Protein AF-A0A1S2VAX7-F1 (afdb_monomer_lite)

pLDDT: mean 70.61, std 15.0, range [35.22, 93.25]

Structure (mmCIF, N/CA/C/O backbone):
data_AF-A0A1S2VAX7-F1
#
_entry.id   AF-A0A1S2VAX7-F1
#
loop_
_atom_site.group_PDB
_atom_site.id
_atom_site.type_symbol
_atom_site.label_atom_id
_atom_site.label_alt_id
_atom_site.label_comp_id
_atom_site.label_asym_id
_atom_site.label_entity_id
_atom_site.label_seq_id
_atom_site.pdbx_PDB_ins_code
_atom_site.Cartn_x
_atom_site.Cartn_y
_atom_site.Cartn_z
_atom_site.occupancy
_atom_site.B_iso_or_equiv
_atom_site.auth_seq_id
_atom_site.auth_comp_id
_atom_site.auth_asym_id
_atom_site.auth_atom_id
_atom_site.pdbx_PDB_model_num
ATOM 1 N N . MET A 1 1 ? -2.684 -0.424 21.468 1.00 59.03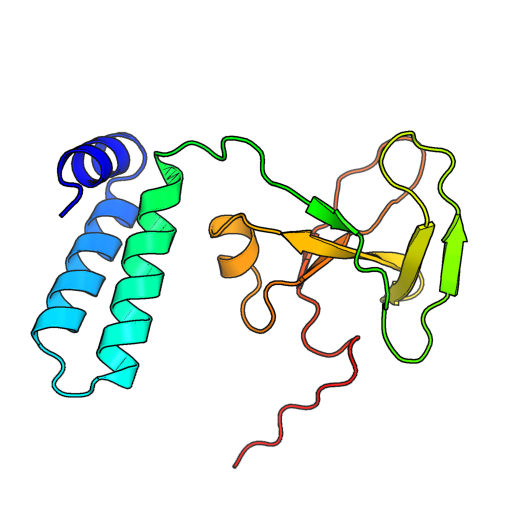 1 MET A N 1
ATOM 2 C CA . MET A 1 1 ? -3.067 0.751 20.662 1.00 59.03 1 MET A CA 1
ATOM 3 C C . MET A 1 1 ? -1.872 1.670 20.641 1.00 59.03 1 MET A C 1
ATOM 5 O O . MET A 1 1 ? -1.435 2.046 21.718 1.00 59.03 1 MET A O 1
ATOM 9 N N . ASP A 1 2 ? -1.339 1.982 19.463 1.00 75.88 2 ASP A N 1
ATOM 10 C CA . ASP A 1 2 ? -0.251 2.954 19.350 1.00 75.88 2 ASP A CA 1
ATOM 11 C C . ASP A 1 2 ? -0.850 4.369 19.374 1.00 75.88 2 ASP A C 1
ATOM 13 O O . ASP A 1 2 ? -1.191 4.962 18.350 1.00 75.88 2 ASP A O 1
ATOM 17 N N . GLN A 1 3 ? -1.198 4.803 20.587 1.00 78.69 3 GLN A N 1
ATOM 18 C CA . GLN A 1 3 ? -1.931 6.042 20.849 1.00 78.69 3 GLN A CA 1
ATOM 19 C C . GLN A 1 3 ? -1.106 7.264 20.433 1.00 78.69 3 GLN A C 1
ATOM 21 O O . GLN A 1 3 ? -1.666 8.232 19.920 1.00 78.69 3 GLN A O 1
ATOM 26 N N . ASP A 1 4 ? 0.213 7.155 20.569 1.00 84.81 4 ASP A N 1
ATOM 27 C CA . ASP A 1 4 ? 1.184 8.180 20.205 1.00 84.81 4 ASP A CA 1
ATOM 28 C C . ASP A 1 4 ? 1.196 8.398 18.687 1.00 84.81 4 ASP A C 1
ATOM 30 O O . ASP A 1 4 ? 1.035 9.530 18.228 1.00 84.81 4 ASP A O 1
ATOM 34 N N . LYS A 1 5 ? 1.202 7.314 17.897 1.00 86.12 5 LYS A N 1
ATOM 35 C CA . LYS A 1 5 ? 1.076 7.391 16.431 1.00 86.12 5 LYS A CA 1
ATOM 36 C C . LYS A 1 5 ? -0.223 8.032 15.961 1.00 86.12 5 LYS A C 1
ATOM 38 O O . LYS A 1 5 ? -0.241 8.761 14.978 1.00 86.12 5 LYS A O 1
ATOM 43 N N . LEU A 1 6 ? -1.340 7.783 16.643 1.00 87.25 6 LEU A N 1
ATOM 44 C CA . LEU A 1 6 ? -2.617 8.396 16.265 1.00 87.25 6 LEU A CA 1
ATOM 45 C C . LEU A 1 6 ? -2.648 9.904 16.562 1.00 87.25 6 LEU A C 1
ATOM 47 O O . LEU A 1 6 ? -3.290 10.656 15.826 1.00 87.25 6 LEU A O 1
ATOM 51 N N . ILE A 1 7 ? -1.982 10.342 17.634 1.00 87.69 7 ILE A N 1
ATOM 52 C CA . ILE A 1 7 ? -1.830 11.764 17.969 1.00 87.69 7 ILE A CA 1
ATOM 53 C C . ILE A 1 7 ? -0.967 12.448 16.911 1.00 87.69 7 ILE A C 1
ATOM 55 O O . ILE A 1 7 ? -1.376 13.472 16.369 1.00 87.69 7 ILE A O 1
ATOM 59 N N . GLU A 1 8 ? 0.174 11.853 16.571 1.00 88.00 8 GLU A N 1
ATOM 60 C CA . GLU A 1 8 ? 1.068 12.352 15.526 1.00 88.00 8 GLU A CA 1
ATOM 61 C C . GLU A 1 8 ? 0.370 12.419 14.161 1.00 88.00 8 GLU A C 1
ATOM 63 O O . GLU A 1 8 ? 0.428 13.441 13.477 1.00 88.00 8 GLU A O 1
ATOM 68 N N . LEU A 1 9 ? -0.411 11.392 13.812 1.00 85.00 9 LEU A N 1
ATOM 69 C CA . LEU A 1 9 ? -1.204 11.381 12.584 1.00 85.00 9 LEU A CA 1
ATOM 70 C C . LEU A 1 9 ? -2.238 12.502 12.591 1.00 85.00 9 LEU A C 1
ATOM 72 O O . LEU A 1 9 ? -2.471 13.119 11.562 1.00 85.00 9 LEU A O 1
ATOM 76 N N . GLY A 1 10 ? -2.834 12.792 13.749 1.00 84.88 10 GLY A N 1
ATOM 77 C CA . GLY A 1 10 ? -3.771 13.900 13.916 1.00 84.88 10 GLY A CA 1
ATOM 78 C C . GLY A 1 10 ? -3.131 15.278 13.744 1.00 84.88 10 GLY A C 1
ATOM 79 O O . GLY A 1 10 ? -3.828 16.204 13.339 1.00 84.88 10 GLY A O 1
ATOM 80 N N . LEU A 1 11 ? -1.830 15.417 14.016 1.00 87.19 11 LEU A N 1
ATOM 81 C CA . LEU A 1 11 ? -1.075 16.645 13.752 1.00 87.19 11 LEU A CA 1
ATOM 82 C C . LEU A 1 11 ? -0.709 16.788 12.265 1.00 87.19 11 LEU A C 1
ATOM 84 O O . LEU A 1 11 ? -0.655 17.910 11.768 1.00 87.19 11 LEU A O 1
ATOM 88 N N . LEU A 1 12 ? -0.484 15.672 11.560 1.00 83.06 12 LEU A N 1
ATOM 89 C CA . LEU A 1 12 ? -0.154 15.642 10.128 1.00 83.06 12 LEU A CA 1
ATOM 90 C C . LEU A 1 12 ? -1.393 15.762 9.224 1.00 83.06 12 LEU A C 1
ATOM 92 O O . LEU A 1 12 ? -1.410 16.563 8.293 1.00 83.06 12 LEU A O 1
ATOM 96 N N . SER A 1 13 ? -2.425 14.961 9.490 1.00 84.00 13 SER A N 1
ATOM 97 C CA . SER A 1 13 ? -3.718 14.970 8.799 1.00 84.00 13 SER A CA 1
ATOM 98 C C . SER A 1 13 ? -4.843 14.534 9.754 1.00 84.00 13 SER A C 1
ATOM 100 O O . SER A 1 13 ? -5.064 13.333 9.977 1.00 84.00 13 SER A O 1
ATOM 102 N N . PRO A 1 14 ? -5.608 15.497 10.299 1.00 86.12 14 PRO A N 1
ATOM 103 C CA . PRO A 1 14 ? -6.772 15.220 11.138 1.00 86.12 14 PRO A CA 1
ATOM 104 C C . PRO A 1 14 ? -7.811 14.311 10.467 1.00 86.12 14 PRO A C 1
ATOM 106 O O . PRO A 1 14 ? -8.461 13.507 11.137 1.00 86.12 14 PRO A O 1
ATOM 109 N N . GLU A 1 15 ? -7.969 14.414 9.147 1.00 83.06 15 GLU A N 1
ATOM 110 C CA . GLU A 1 15 ? -8.913 13.626 8.355 1.00 83.06 15 GLU A CA 1
ATOM 111 C C . GLU A 1 15 ? -8.546 12.141 8.374 1.00 83.06 15 GLU A C 1
ATOM 113 O O . GLU A 1 15 ? -9.396 11.297 8.674 1.00 83.06 15 GLU A O 1
ATOM 118 N N . ILE A 1 16 ? -7.272 11.817 8.125 1.00 84.12 16 ILE A N 1
ATOM 119 C CA . ILE A 1 16 ? -6.786 10.434 8.161 1.00 84.12 16 ILE A CA 1
ATOM 120 C C . ILE A 1 16 ? -6.864 9.887 9.590 1.00 84.12 16 ILE A C 1
ATOM 122 O O . ILE A 1 16 ? -7.320 8.761 9.795 1.00 84.12 16 ILE A O 1
ATOM 126 N N . ALA A 1 17 ? -6.505 10.682 10.599 1.00 87.38 17 ALA A N 1
ATOM 127 C CA . ALA A 1 17 ? -6.630 10.264 11.994 1.00 87.38 17 ALA A CA 1
ATOM 128 C C . ALA A 1 17 ? -8.088 9.948 12.387 1.00 87.38 17 ALA A C 1
ATOM 130 O O . ALA A 1 17 ? -8.345 8.978 13.104 1.00 87.38 17 ALA A O 1
ATOM 131 N N . ASN A 1 18 ? -9.058 10.727 11.899 1.00 85.50 18 ASN A N 1
ATOM 132 C CA . ASN A 1 18 ? -10.483 10.455 12.106 1.00 85.50 18 ASN A CA 1
ATOM 133 C C . ASN A 1 18 ? -10.944 9.188 11.374 1.00 85.50 18 ASN A C 1
ATOM 135 O O . ASN A 1 18 ? -11.682 8.393 11.953 1.00 85.50 18 ASN A O 1
ATOM 139 N N . MET A 1 19 ? -10.462 8.949 10.153 1.00 88.00 19 MET A N 1
ATOM 140 C CA . MET A 1 19 ? -10.713 7.698 9.436 1.00 88.00 19 MET A CA 1
ATOM 141 C C . MET A 1 19 ? -10.163 6.486 10.199 1.00 88.00 19 MET A C 1
ATOM 143 O O . MET A 1 19 ? -10.876 5.502 10.356 1.00 88.00 19 MET A O 1
ATOM 147 N N . VAL A 1 20 ? -8.940 6.552 10.738 1.00 90.38 20 VAL A N 1
ATOM 148 C CA . VAL A 1 20 ? -8.365 5.466 11.557 1.00 90.38 20 VAL A CA 1
ATOM 149 C C . VAL A 1 20 ? -9.217 5.181 12.791 1.00 90.38 20 VAL A C 1
ATOM 151 O O . VAL A 1 20 ? -9.457 4.018 13.121 1.00 90.38 20 VAL A O 1
ATOM 154 N N . LYS A 1 21 ? -9.699 6.227 13.474 1.00 90.94 21 LYS A N 1
ATOM 155 C CA . LYS A 1 21 ? -10.619 6.072 14.612 1.00 90.94 21 LYS A CA 1
ATOM 156 C C . LYS A 1 21 ? -11.911 5.377 14.192 1.00 90.94 21 LYS A C 1
ATOM 158 O O . LYS A 1 21 ? -12.368 4.481 14.895 1.00 90.94 21 LYS A O 1
ATOM 163 N N . GLU A 1 22 ? -12.466 5.755 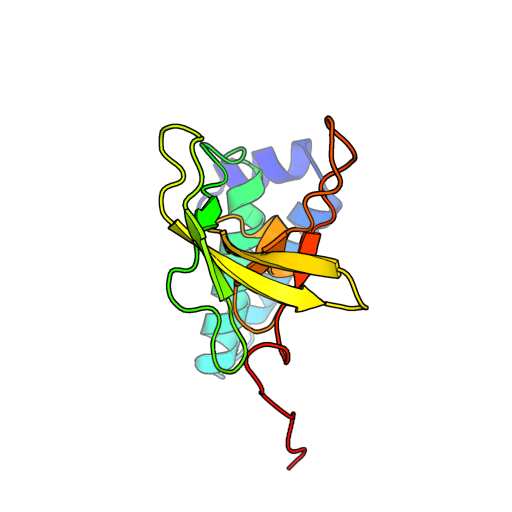13.046 1.00 91.44 22 GLU A N 1
ATOM 164 C CA . GLU A 1 22 ? -13.694 5.156 12.530 1.00 91.44 22 GLU A CA 1
ATOM 165 C C . GLU A 1 22 ? -13.497 3.695 12.105 1.00 91.44 22 GLU A C 1
ATOM 167 O O . GLU A 1 22 ? -14.309 2.846 12.461 1.00 91.44 22 GLU A O 1
ATOM 172 N N . LEU A 1 23 ? -12.389 3.360 11.436 1.00 90.69 23 LEU A N 1
ATOM 173 C CA . LEU A 1 23 ? -12.044 1.979 11.079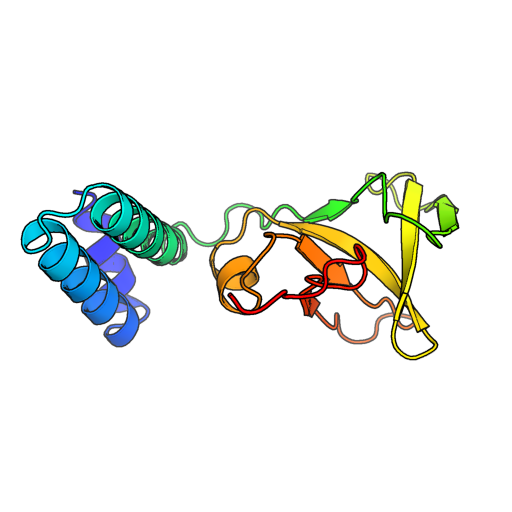 1.00 90.69 23 LEU A CA 1
ATOM 174 C C . LEU A 1 23 ? -11.962 1.077 12.317 1.00 90.69 23 LEU A C 1
ATOM 176 O O . LEU A 1 23 ? -12.506 -0.024 12.306 1.00 90.69 23 LEU A O 1
ATOM 180 N N . LYS A 1 24 ? -11.355 1.566 13.404 1.00 89.75 24 LYS A N 1
ATOM 181 C CA . LYS A 1 24 ? -11.280 0.845 14.686 1.00 89.75 24 LYS A CA 1
ATOM 182 C C . LYS A 1 24 ? -12.641 0.716 15.365 1.00 89.75 24 LYS A C 1
ATOM 184 O O . LYS A 1 24 ? -12.985 -0.351 15.861 1.00 89.75 24 LYS A O 1
ATOM 189 N N . ARG A 1 25 ? -13.462 1.769 15.335 1.00 92.50 25 ARG A N 1
ATOM 190 C CA . ARG A 1 25 ? -14.843 1.698 15.834 1.00 92.50 25 ARG A CA 1
ATOM 191 C C . ARG A 1 25 ? -15.641 0.628 15.080 1.00 92.50 25 ARG A C 1
ATOM 193 O O . ARG A 1 25 ? -16.377 -0.138 15.693 1.00 92.50 25 ARG A O 1
ATOM 200 N N . LEU A 1 26 ? -15.490 0.552 13.757 1.00 91.44 26 LEU A N 1
ATOM 201 C CA . LEU A 1 26 ? -16.128 -0.476 12.930 1.00 91.44 26 LEU A CA 1
ATOM 202 C C . LEU A 1 26 ? -15.560 -1.878 13.205 1.00 91.44 26 LEU A C 1
ATOM 204 O O . LEU A 1 26 ? -16.323 -2.843 13.207 1.00 91.44 26 LEU A O 1
ATOM 208 N N . GLU A 1 27 ? -14.255 -1.995 13.467 1.00 91.69 27 GLU A N 1
ATOM 209 C CA 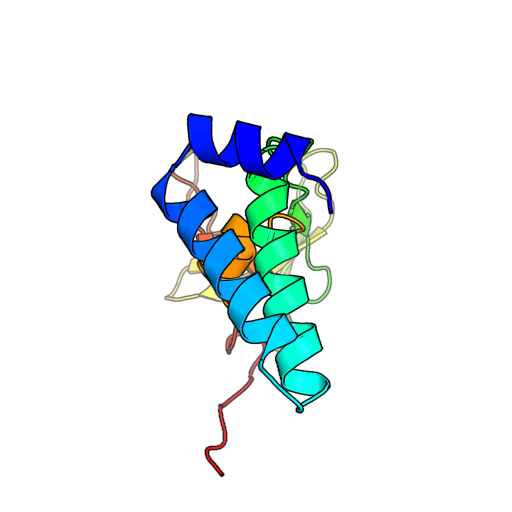. GLU A 1 27 ? -13.587 -3.241 13.868 1.00 91.69 27 GLU A CA 1
ATOM 210 C C . GLU A 1 27 ? -14.205 -3.815 15.154 1.00 91.69 27 GLU A C 1
ATOM 212 O O . GLU A 1 27 ? -14.481 -5.012 15.233 1.00 91.69 27 GLU A O 1
ATOM 217 N N . GLU A 1 28 ? -14.468 -2.963 16.146 1.00 93.25 28 GLU A N 1
ATOM 218 C CA . GLU A 1 28 ? -15.083 -3.355 17.420 1.00 93.25 28 GLU A CA 1
ATOM 219 C C . GLU A 1 28 ? -16.556 -3.758 17.271 1.00 93.25 28 GLU A C 1
ATOM 221 O O . GLU A 1 28 ? -17.030 -4.657 17.968 1.00 93.25 28 GLU A O 1
ATOM 226 N N . LEU A 1 29 ? -17.281 -3.111 16.354 1.00 93.19 29 LEU A N 1
ATOM 227 C CA . LEU A 1 29 ? -18.710 -3.347 16.135 1.00 93.19 29 LEU A CA 1
ATOM 228 C C . LEU A 1 29 ? -19.004 -4.546 15.233 1.00 93.19 29 LEU A C 1
ATOM 230 O O . LEU A 1 29 ? -20.095 -5.113 15.306 1.00 93.19 29 LEU A O 1
ATOM 234 N N . THR A 1 30 ? -18.070 -4.925 14.361 1.00 90.62 30 THR A N 1
ATOM 235 C CA . THR A 1 30 ? -18.275 -6.067 13.473 1.00 90.62 30 THR A CA 1
ATOM 236 C C . THR A 1 30 ? -18.071 -7.391 14.210 1.00 90.62 30 THR A C 1
ATOM 238 O O . THR A 1 30 ? -17.098 -7.608 14.937 1.00 90.62 30 THR A O 1
ATOM 241 N N . VAL A 1 31 ? -18.994 -8.322 13.974 1.00 93.25 31 VAL A N 1
ATOM 242 C CA . VAL A 1 31 ? -18.911 -9.711 14.456 1.00 93.25 31 VAL A CA 1
ATOM 243 C C . VAL A 1 31 ? -18.253 -10.644 13.437 1.00 93.25 31 VAL A C 1
ATOM 245 O O . VAL A 1 31 ? -18.057 -11.820 13.720 1.00 93.25 31 VAL A O 1
ATOM 248 N N . ASN A 1 32 ? -17.934 -10.144 12.239 1.00 92.62 32 ASN A N 1
ATOM 249 C CA . ASN A 1 32 ? -17.288 -10.925 11.189 1.00 92.62 32 ASN A CA 1
ATOM 250 C C . ASN A 1 32 ? -15.762 -10.791 11.294 1.00 92.62 32 ASN A C 1
ATOM 252 O O . ASN A 1 32 ? -15.218 -9.709 11.066 1.00 92.62 32 ASN A O 1
ATOM 256 N N . ASP A 1 33 ? -15.074 -11.896 11.581 1.00 85.19 33 ASP A N 1
ATOM 257 C CA . ASP A 1 33 ? -13.621 -11.922 11.800 1.00 85.19 33 ASP A CA 1
ATOM 258 C C . ASP A 1 33 ? -12.793 -11.548 10.560 1.00 85.19 33 ASP A C 1
ATOM 260 O O . ASP A 1 33 ? -11.735 -10.923 10.685 1.00 85.19 33 ASP A O 1
ATOM 264 N N . ASN A 1 34 ? -13.282 -11.854 9.353 1.00 71.94 34 ASN A N 1
ATOM 265 C CA . ASN A 1 34 ? -12.619 -11.433 8.117 1.00 71.94 34 ASN A CA 1
ATOM 266 C C . ASN A 1 34 ? -12.700 -9.912 7.971 1.00 71.94 34 ASN A C 1
ATOM 268 O O . ASN A 1 34 ? -11.692 -9.257 7.722 1.00 71.94 34 ASN A O 1
ATOM 272 N N . VAL A 1 35 ? -13.889 -9.339 8.176 1.00 75.19 35 VAL A N 1
ATOM 273 C CA . VAL A 1 35 ? -14.093 -7.882 8.124 1.00 75.19 35 VAL A CA 1
ATOM 274 C C . VAL A 1 35 ? -13.269 -7.190 9.210 1.00 75.19 35 VAL A C 1
ATOM 276 O O . VAL A 1 35 ? -12.617 -6.190 8.929 1.00 75.19 35 VAL A O 1
ATOM 279 N N . LYS A 1 36 ? -13.228 -7.755 10.422 1.00 84.19 36 LYS A N 1
ATOM 280 C CA . LYS A 1 36 ? -12.391 -7.278 11.529 1.00 84.19 36 LYS A CA 1
ATOM 281 C C . LYS A 1 36 ? -10.913 -7.219 11.135 1.00 84.19 36 LYS A C 1
ATOM 283 O O . LYS A 1 36 ? -10.270 -6.188 11.302 1.00 84.19 36 LYS A O 1
ATOM 288 N N . SER A 1 37 ? -10.400 -8.292 10.532 1.00 77.94 37 SER A N 1
ATOM 289 C CA . SER A 1 37 ? -9.010 -8.358 10.066 1.00 77.94 37 SER A CA 1
ATOM 290 C C . SER A 1 37 ? -8.706 -7.308 8.994 1.00 77.94 37 SER A C 1
ATOM 292 O O . SER A 1 37 ? -7.666 -6.657 9.057 1.00 77.94 37 SER A O 1
ATOM 294 N N . TRP A 1 38 ? -9.622 -7.091 8.045 1.00 77.56 38 TRP A N 1
ATOM 295 C CA . TRP A 1 38 ? -9.473 -6.055 7.018 1.00 77.56 38 TRP A CA 1
ATOM 296 C C . TRP A 1 38 ? -9.474 -4.642 7.599 1.00 77.56 38 TRP A C 1
ATOM 298 O O . TRP A 1 38 ? -8.595 -3.849 7.276 1.00 77.56 38 TRP A O 1
ATOM 308 N N . LEU A 1 39 ? -10.429 -4.329 8.475 1.00 82.12 39 LEU A N 1
ATOM 309 C CA . LEU A 1 39 ? -10.526 -3.015 9.115 1.00 82.12 39 LEU A CA 1
ATOM 310 C C . LEU A 1 39 ? -9.278 -2.704 9.941 1.00 82.12 39 LEU A C 1
ATOM 312 O O . LEU A 1 39 ? -8.739 -1.601 9.840 1.00 82.12 39 LEU A O 1
ATOM 316 N N . LYS A 1 40 ? -8.772 -3.700 10.675 1.00 84.06 40 LYS A N 1
ATOM 317 C CA . LYS A 1 40 ? -7.518 -3.596 11.416 1.00 84.06 40 LYS A CA 1
ATOM 318 C C . LYS A 1 40 ? -6.324 -3.340 10.499 1.00 84.06 40 LYS A C 1
ATOM 320 O O . LYS A 1 40 ? -5.581 -2.396 10.735 1.00 84.06 40 LYS A O 1
ATOM 325 N N . LEU A 1 41 ? -6.156 -4.131 9.434 1.00 81.31 41 LEU A N 1
ATOM 326 C CA . LEU A 1 41 ? -5.063 -3.953 8.467 1.00 81.31 41 LEU A CA 1
ATOM 327 C C . LEU A 1 41 ? -5.078 -2.560 7.833 1.00 81.31 41 LEU A C 1
ATOM 329 O O . LEU A 1 41 ? -4.028 -1.946 7.667 1.00 81.31 41 LEU A O 1
ATOM 333 N N . MET A 1 42 ? -6.267 -2.051 7.510 1.00 82.75 42 MET A N 1
ATOM 334 C CA . MET A 1 42 ? -6.433 -0.704 6.973 1.00 82.75 42 MET A CA 1
ATOM 335 C C . MET A 1 42 ? -6.057 0.354 8.013 1.00 82.75 42 MET A C 1
ATOM 337 O O . MET A 1 42 ? -5.298 1.267 7.704 1.00 82.75 42 MET A O 1
ATOM 341 N N . ALA A 1 43 ? -6.552 0.232 9.247 1.00 86.56 43 ALA A N 1
ATOM 342 C CA . ALA A 1 43 ? -6.250 1.169 10.326 1.00 86.56 43 ALA A CA 1
ATOM 343 C C . ALA A 1 43 ? -4.750 1.199 10.664 1.00 86.56 43 ALA A C 1
ATOM 345 O O . ALA A 1 43 ? -4.175 2.278 10.799 1.00 86.56 43 ALA A O 1
ATOM 346 N N . ASP A 1 44 ? -4.122 0.027 10.765 1.00 85.56 44 ASP A N 1
ATOM 347 C CA . ASP A 1 44 ? -2.689 -0.119 11.020 1.00 85.56 44 ASP A CA 1
ATOM 348 C C . ASP A 1 44 ? -1.863 0.424 9.844 1.00 85.56 44 ASP A C 1
ATOM 350 O O . ASP A 1 44 ? -0.869 1.110 10.062 1.00 85.56 44 ASP A O 1
ATOM 354 N N . GLY A 1 45 ? -2.308 0.204 8.604 1.00 79.44 45 GLY A N 1
ATOM 355 C CA . GLY A 1 45 ? -1.677 0.754 7.407 1.00 79.44 45 GLY A CA 1
ATOM 356 C C . GLY A 1 45 ? -1.678 2.284 7.363 1.00 79.44 45 GLY A C 1
ATOM 357 O O . GLY A 1 45 ? -0.650 2.897 7.097 1.00 79.44 45 GLY A O 1
ATOM 358 N N . TRP A 1 46 ? -2.796 2.935 7.689 1.00 84.44 46 TRP A N 1
ATOM 359 C CA . TRP A 1 46 ? -2.845 4.402 7.772 1.00 84.44 46 TRP A CA 1
ATOM 360 C C . TRP A 1 46 ? -1.948 4.953 8.887 1.00 84.44 46 TRP A C 1
ATOM 362 O O . TRP A 1 46 ? -1.391 6.042 8.750 1.00 84.44 46 TRP A O 1
ATOM 372 N N . LEU A 1 47 ? -1.764 4.200 9.976 1.00 86.06 47 LEU A N 1
ATOM 373 C CA . LEU A 1 47 ? -0.842 4.579 11.045 1.00 86.06 47 LEU A CA 1
ATOM 374 C C . LEU A 1 47 ? 0.625 4.521 10.608 1.00 86.06 47 LEU A C 1
ATOM 376 O O . LEU A 1 47 ? 1.420 5.250 11.182 1.00 86.06 47 LEU A O 1
ATOM 380 N N . THR A 1 48 ? 1.001 3.762 9.572 1.00 80.06 48 THR A N 1
ATOM 381 C CA . THR A 1 48 ? 2.399 3.749 9.096 1.00 80.06 48 THR A CA 1
ATOM 382 C C . THR A 1 48 ? 2.818 5.044 8.396 1.00 80.06 48 THR A C 1
ATOM 384 O O . THR A 1 48 ? 3.982 5.197 8.046 1.00 80.06 48 THR A O 1
ATOM 387 N N . ILE A 1 49 ? 1.895 5.982 8.157 1.00 76.56 49 ILE A N 1
ATOM 388 C CA . ILE A 1 49 ? 2.216 7.297 7.578 1.00 76.56 49 ILE A CA 1
ATOM 389 C C . ILE A 1 49 ? 3.072 8.122 8.537 1.00 76.56 49 ILE A C 1
ATOM 391 O O . ILE A 1 49 ? 3.979 8.820 8.093 1.00 76.56 49 ILE A O 1
ATOM 395 N N . VAL A 1 50 ? 2.812 8.026 9.844 1.00 77.12 50 VAL A N 1
ATOM 396 C CA . VAL A 1 50 ? 3.584 8.771 10.856 1.00 77.12 50 VAL A CA 1
ATOM 397 C C . VAL A 1 50 ? 4.967 8.183 11.067 1.00 77.12 50 VAL A C 1
ATOM 399 O O . VAL A 1 50 ? 5.901 8.906 11.382 1.00 77.12 50 VAL A O 1
ATOM 402 N N . ASP A 1 51 ? 5.118 6.888 10.779 1.00 73.12 51 ASP A N 1
ATOM 403 C CA . ASP A 1 51 ? 6.424 6.235 10.715 1.00 73.12 51 ASP A CA 1
ATOM 404 C C . ASP A 1 51 ? 7.268 6.742 9.536 1.00 73.12 51 ASP A C 1
ATOM 406 O O . ASP A 1 51 ? 8.405 6.303 9.381 1.00 73.12 51 ASP A O 1
ATOM 410 N N . ASN A 1 52 ? 6.719 7.665 8.732 1.00 59.16 52 ASN A N 1
ATOM 411 C CA . ASN A 1 52 ? 7.415 8.475 7.749 1.00 59.16 52 ASN A CA 1
ATOM 412 C C . ASN A 1 52 ? 8.289 7.599 6.849 1.00 59.16 52 ASN A C 1
ATOM 414 O O . ASN A 1 52 ? 9.505 7.666 6.966 1.00 59.16 52 ASN A O 1
ATOM 418 N N . GLU A 1 53 ? 7.657 6.719 6.049 1.00 56.09 53 GLU A N 1
ATOM 419 C CA . GLU A 1 53 ? 8.291 5.845 5.041 1.00 56.09 53 GLU A CA 1
ATOM 420 C C . GLU A 1 53 ? 9.807 5.659 5.263 1.00 56.09 53 GLU A C 1
ATOM 422 O O . GLU A 1 53 ? 10.604 6.234 4.528 1.00 56.09 53 GLU A O 1
ATOM 427 N N . VAL A 1 54 ? 10.229 4.914 6.299 1.00 47.56 54 VAL A N 1
ATOM 428 C CA . VAL A 1 54 ? 11.665 4.846 6.674 1.00 47.56 54 VAL A CA 1
ATOM 429 C C . VAL A 1 54 ? 12.567 4.459 5.492 1.00 47.56 54 VAL A C 1
ATOM 431 O O . VAL A 1 54 ? 13.741 4.811 5.472 1.00 47.56 54 VAL A O 1
ATOM 434 N N . ASP A 1 55 ? 12.009 3.773 4.498 1.00 54.00 55 ASP A N 1
ATOM 435 C CA . ASP A 1 55 ? 12.528 3.666 3.138 1.00 54.00 55 ASP A CA 1
ATOM 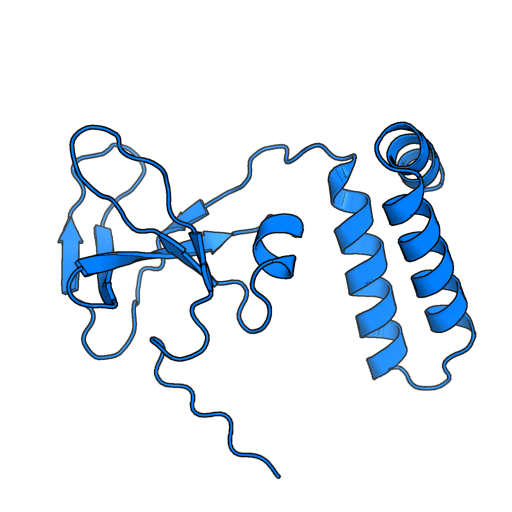436 C C . ASP A 1 55 ? 11.392 3.017 2.323 1.00 54.00 55 ASP A C 1
ATOM 438 O O . ASP A 1 55 ? 11.077 1.848 2.606 1.00 54.00 55 ASP A O 1
ATOM 442 N N . PRO A 1 56 ? 10.674 3.709 1.411 1.00 59.06 56 PRO A N 1
ATOM 443 C CA . PRO A 1 56 ? 9.698 3.045 0.557 1.00 59.06 56 PRO A CA 1
ATOM 444 C C . PRO A 1 56 ? 10.464 2.072 -0.334 1.00 59.06 56 PRO A C 1
ATOM 446 O O . PRO A 1 56 ? 10.999 2.420 -1.386 1.00 59.06 56 PRO A O 1
ATOM 449 N N . ARG A 1 57 ? 10.550 0.820 0.114 1.00 67.81 57 ARG A N 1
ATOM 450 C CA . ARG A 1 57 ? 11.341 -0.192 -0.566 1.00 67.81 57 ARG A CA 1
ATOM 451 C C . ARG A 1 57 ? 10.578 -0.622 -1.791 1.00 67.81 57 ARG A C 1
ATOM 453 O O . ARG A 1 57 ? 9.629 -1.399 -1.698 1.00 67.81 57 ARG A O 1
ATOM 460 N N . MET A 1 58 ? 11.027 -0.111 -2.926 1.00 72.94 58 MET A N 1
ATOM 461 C CA . MET A 1 58 ? 10.678 -0.643 -4.226 1.00 72.94 58 MET A CA 1
ATOM 462 C C . MET A 1 58 ? 11.675 -1.741 -4.559 1.00 72.94 58 MET A C 1
ATOM 464 O O . MET A 1 58 ? 12.875 -1.503 -4.661 1.00 72.94 58 MET A O 1
ATOM 468 N N . THR A 1 59 ? 11.191 -2.969 -4.686 1.00 76.06 59 THR A N 1
ATOM 469 C CA . THR A 1 59 ? 12.012 -4.106 -5.112 1.00 76.06 59 THR A CA 1
ATOM 470 C C . THR A 1 59 ? 11.543 -4.559 -6.487 1.00 76.06 59 THR A C 1
ATOM 472 O O . THR A 1 59 ? 10.335 -4.745 -6.653 1.00 76.06 59 THR A O 1
ATOM 475 N N . PRO A 1 60 ? 12.447 -4.742 -7.465 1.00 74.62 60 PRO A N 1
ATOM 476 C CA . PRO A 1 60 ? 12.066 -5.236 -8.775 1.00 74.62 60 PRO A CA 1
ATOM 477 C C . PRO A 1 60 ? 11.310 -6.547 -8.679 1.00 74.62 60 PRO A C 1
ATOM 479 O O . PRO A 1 60 ? 11.697 -7.449 -7.929 1.00 74.62 60 PRO A O 1
ATOM 482 N N . TYR A 1 61 ? 10.261 -6.683 -9.476 1.00 75.12 61 TYR A N 1
ATOM 483 C CA . TYR A 1 61 ? 9.612 -7.961 -9.633 1.00 75.12 61 TYR A CA 1
ATOM 484 C C . TYR A 1 61 ? 10.374 -8.793 -10.665 1.00 75.12 61 TYR A C 1
ATOM 486 O O . TYR A 1 61 ? 10.455 -8.446 -11.841 1.00 75.12 61 TYR A O 1
ATOM 494 N N . ALA A 1 62 ? 10.959 -9.901 -10.212 1.00 67.31 62 ALA A N 1
ATOM 495 C CA . ALA A 1 62 ? 11.806 -10.747 -11.049 1.00 67.31 62 ALA A CA 1
ATOM 496 C C . ALA A 1 62 ? 11.027 -11.557 -12.105 1.00 67.31 62 ALA A C 1
ATOM 498 O O . ALA A 1 62 ? 11.637 -12.104 -13.019 1.00 67.31 62 ALA A O 1
ATOM 499 N N . ASN A 1 63 ? 9.699 -11.661 -11.985 1.00 71.31 63 ASN A N 1
ATOM 500 C CA . ASN A 1 63 ? 8.863 -12.449 -12.886 1.00 71.31 63 ASN A CA 1
ATOM 501 C C . ASN A 1 63 ? 7.632 -11.652 -13.323 1.00 71.31 63 ASN A C 1
ATOM 503 O O . ASN A 1 63 ? 6.555 -11.834 -12.771 1.00 71.31 63 ASN A O 1
ATOM 507 N N . GLY A 1 64 ? 7.787 -10.792 -14.330 1.00 63.34 64 GLY A N 1
ATOM 508 C CA . GLY A 1 64 ? 6.714 -9.933 -14.849 1.00 63.34 64 GLY A CA 1
ATOM 509 C C . GLY A 1 64 ? 5.533 -10.657 -15.513 1.00 63.34 64 GLY A C 1
ATOM 510 O O . GLY A 1 64 ? 4.682 -9.985 -16.074 1.00 63.34 64 GLY A O 1
ATOM 511 N N . GLY A 1 65 ? 5.463 -11.993 -15.469 1.00 66.00 65 GLY A N 1
ATOM 512 C CA . GLY A 1 65 ? 4.383 -12.766 -16.082 1.00 66.00 65 GLY A CA 1
ATOM 513 C C . GLY A 1 65 ? 4.589 -13.051 -17.573 1.00 66.00 65 GLY A C 1
ATOM 514 O O . GLY A 1 65 ? 5.690 -12.926 -18.116 1.00 66.00 65 GLY A O 1
ATOM 515 N N . GLU A 1 66 ? 3.526 -13.512 -18.232 1.00 64.69 66 GLU A N 1
ATOM 516 C CA . GLU A 1 66 ? 3.536 -13.848 -19.659 1.00 64.69 66 GLU A CA 1
ATOM 517 C C . GLU A 1 66 ? 3.702 -12.581 -20.515 1.00 64.69 66 GLU A C 1
ATOM 519 O O . GLU A 1 66 ? 3.021 -11.584 -20.300 1.00 64.69 66 GLU A O 1
ATOM 524 N N . GLY A 1 67 ? 4.626 -12.606 -21.481 1.00 66.44 67 GLY A N 1
ATOM 525 C CA . GLY A 1 67 ? 4.944 -11.440 -22.318 1.00 66.44 67 GLY A CA 1
ATOM 526 C C . GLY A 1 67 ? 5.991 -10.487 -21.728 1.00 66.44 67 GLY A C 1
ATOM 527 O O . GLY A 1 67 ? 6.355 -9.511 -22.384 1.00 66.44 67 GLY A O 1
ATOM 528 N N . ALA A 1 68 ? 6.525 -10.777 -20.538 1.00 72.31 68 ALA A N 1
ATOM 529 C CA . ALA A 1 68 ? 7.584 -9.970 -19.949 1.00 72.31 68 ALA A CA 1
ATOM 530 C C . ALA A 1 68 ? 8.938 -10.164 -20.655 1.00 72.31 68 ALA A C 1
ATOM 532 O O . ALA A 1 68 ? 9.368 -11.287 -20.929 1.00 72.31 68 ALA A O 1
ATOM 533 N N . THR A 1 69 ? 9.647 -9.061 -20.894 1.00 76.12 69 THR A N 1
ATOM 534 C CA . THR A 1 69 ? 11.038 -9.051 -21.361 1.00 76.12 69 THR A CA 1
ATOM 535 C C . THR A 1 69 ? 11.961 -8.729 -20.190 1.00 76.12 69 THR A C 1
ATOM 537 O O . THR A 1 69 ? 11.717 -7.795 -19.433 1.00 76.12 69 THR A O 1
ATOM 540 N N . ILE A 1 70 ? 13.036 -9.498 -20.010 1.00 74.56 70 ILE A N 1
ATOM 541 C CA . ILE A 1 70 ? 14.017 -9.229 -18.951 1.00 74.56 70 ILE A CA 1
ATOM 542 C C . ILE A 1 70 ? 15.101 -8.305 -19.505 1.00 74.56 70 ILE A C 1
ATOM 544 O O . ILE A 1 70 ? 15.818 -8.670 -20.435 1.00 74.56 70 ILE A O 1
ATOM 548 N N . HIS A 1 71 ? 15.249 -7.129 -18.898 1.00 70.69 71 HIS A N 1
ATOM 549 C CA . HIS A 1 71 ? 16.340 -6.201 -19.170 1.00 70.69 71 HIS A CA 1
ATOM 550 C C . HIS A 1 71 ? 17.340 -6.224 -18.017 1.00 70.69 71 HIS A C 1
ATOM 552 O O . HIS A 1 71 ? 16.979 -6.019 -16.858 1.00 70.69 71 HIS A O 1
ATOM 558 N N . SER A 1 72 ? 18.616 -6.436 -18.324 1.00 63.53 72 SER A N 1
ATOM 559 C CA . SER A 1 72 ? 19.692 -6.181 -17.370 1.00 63.53 72 SER A CA 1
ATOM 560 C C . SER A 1 72 ? 19.848 -4.672 -17.192 1.00 63.53 72 SER A C 1
ATOM 562 O O . SER A 1 72 ? 20.101 -3.966 -18.168 1.00 63.53 72 SER A O 1
ATOM 564 N N . SER A 1 73 ? 19.673 -4.177 -15.966 1.00 65.12 73 SER A N 1
ATOM 565 C CA . SER A 1 73 ? 20.000 -2.795 -15.627 1.00 65.12 73 SER A CA 1
ATOM 566 C C . SER A 1 73 ? 21.459 -2.709 -15.193 1.00 65.12 73 SER A C 1
ATOM 568 O O . SER A 1 73 ? 21.898 -3.489 -14.347 1.00 65.12 73 SER A O 1
ATOM 570 N N . ASP A 1 74 ? 22.181 -1.724 -15.721 1.00 60.75 74 ASP A N 1
ATOM 571 C CA . ASP A 1 74 ? 23.543 -1.397 -15.280 1.00 60.75 74 ASP A CA 1
ATOM 572 C C . ASP A 1 74 ? 23.544 -0.528 -14.004 1.00 60.75 74 ASP A C 1
ATOM 574 O O . ASP A 1 74 ? 24.601 -0.153 -13.496 1.00 60.75 74 ASP A O 1
ATOM 578 N N . ILE A 1 75 ? 22.361 -0.183 -13.475 1.00 59.22 75 ILE A N 1
ATOM 579 C CA . ILE A 1 75 ? 22.221 0.582 -12.232 1.00 59.22 75 ILE A CA 1
ATOM 580 C C . ILE A 1 75 ? 22.530 -0.334 -11.041 1.00 59.22 75 ILE A C 1
ATOM 582 O O . ILE A 1 75 ? 21.856 -1.345 -10.813 1.00 59.22 75 ILE A O 1
ATOM 586 N N . GLU A 1 76 ? 23.535 0.049 -10.253 1.00 54.81 76 GLU A N 1
ATOM 587 C CA . GLU A 1 76 ? 23.955 -0.664 -9.046 1.00 54.81 76 GLU A CA 1
ATOM 588 C C . GLU A 1 76 ? 22.775 -0.861 -8.074 1.00 54.81 76 GLU A C 1
ATOM 590 O O . GLU A 1 76 ? 22.038 0.072 -7.762 1.00 54.81 76 GLU A O 1
ATOM 595 N N . GLY A 1 77 ? 22.567 -2.102 -7.620 1.00 59.97 77 GLY A N 1
ATOM 596 C CA . GLY A 1 77 ? 21.490 -2.469 -6.691 1.00 59.97 77 GLY A CA 1
ATOM 597 C C . GLY A 1 77 ? 20.125 -2.772 -7.326 1.00 59.97 77 GLY A C 1
ATOM 598 O O . GLY A 1 77 ? 19.258 -3.301 -6.635 1.00 59.97 77 GLY A O 1
ATOM 599 N N . VAL A 1 78 ? 19.932 -2.509 -8.625 1.00 63.72 78 VAL A N 1
ATOM 600 C CA . VAL A 1 78 ? 18.658 -2.771 -9.325 1.00 63.72 78 VAL A CA 1
ATOM 601 C C . VAL A 1 78 ? 18.612 -4.174 -9.943 1.00 63.72 78 VAL A C 1
ATOM 603 O O . VAL A 1 78 ? 17.576 -4.831 -9.914 1.00 63.72 78 VAL A O 1
ATOM 606 N N . GLY A 1 79 ? 19.733 -4.677 -10.464 1.00 66.25 79 GLY A N 1
ATOM 607 C CA . GLY A 1 79 ? 19.799 -6.014 -11.061 1.00 66.25 79 GLY A CA 1
ATOM 608 C C . GLY A 1 79 ? 18.978 -6.152 -12.352 1.00 66.25 79 GLY A C 1
ATOM 609 O O . GLY A 1 79 ? 18.839 -5.209 -13.129 1.00 66.25 79 GLY A O 1
ATOM 610 N N . SER A 1 80 ? 18.471 -7.357 -12.628 1.00 71.12 80 SER A N 1
ATOM 611 C CA . SER A 1 80 ? 17.624 -7.604 -13.806 1.00 71.12 80 SER A CA 1
ATOM 612 C C . SER A 1 80 ? 16.173 -7.211 -13.528 1.00 71.12 80 SER A C 1
ATOM 614 O O . SER A 1 80 ? 15.603 -7.616 -12.517 1.00 71.12 80 SER A O 1
ATOM 616 N N . LEU A 1 81 ? 15.579 -6.449 -14.443 1.00 74.94 81 LEU A N 1
ATOM 617 C CA . LEU A 1 81 ? 14.205 -5.965 -14.375 1.00 74.94 81 LEU A CA 1
ATOM 618 C C . LEU A 1 81 ? 13.343 -6.712 -15.388 1.00 74.94 81 LEU A C 1
ATOM 620 O O . LEU A 1 81 ? 13.658 -6.711 -16.579 1.00 74.94 81 LEU A O 1
ATOM 624 N N . ALA A 1 82 ? 12.231 -7.294 -14.944 1.00 75.12 82 ALA A N 1
ATOM 625 C CA . ALA A 1 82 ? 11.179 -7.686 -15.870 1.00 75.12 82 ALA A CA 1
ATOM 626 C C . ALA A 1 82 ? 10.399 -6.435 -16.300 1.00 75.12 82 ALA A C 1
ATOM 628 O O . ALA A 1 82 ? 9.949 -5.652 -15.457 1.00 75.12 82 ALA A O 1
ATOM 629 N N . THR A 1 83 ? 10.251 -6.246 -17.606 1.00 76.62 83 THR A N 1
ATOM 630 C CA . THR A 1 83 ? 9.407 -5.214 -18.204 1.00 76.62 83 THR A CA 1
ATOM 631 C C . THR A 1 83 ? 8.266 -5.859 -18.968 1.00 76.62 83 THR A C 1
ATOM 633 O O . THR A 1 83 ? 8.412 -6.931 -19.549 1.00 76.62 83 THR A O 1
ATOM 636 N N . ILE A 1 84 ? 7.130 -5.185 -18.979 1.00 73.38 84 ILE A N 1
ATOM 637 C CA . ILE A 1 84 ? 5.960 -5.524 -19.781 1.00 73.38 84 ILE A CA 1
ATOM 638 C C . ILE A 1 84 ? 5.574 -4.299 -20.606 1.00 73.38 84 ILE A C 1
ATOM 640 O O . ILE A 1 84 ? 5.883 -3.161 -20.234 1.00 73.38 84 ILE A O 1
ATOM 644 N N . GLU A 1 85 ? 4.946 -4.516 -21.758 1.00 74.38 85 GLU A N 1
ATOM 645 C CA . GLU A 1 85 ? 4.452 -3.414 -22.576 1.00 74.38 85 GLU A CA 1
ATOM 646 C C . GLU A 1 85 ? 3.119 -2.922 -22.022 1.00 74.38 85 GLU A C 1
ATOM 648 O O . GLU A 1 85 ? 2.120 -3.635 -22.013 1.00 74.38 85 GLU A O 1
ATOM 653 N N . ILE A 1 86 ? 3.117 -1.670 -21.584 1.00 68.88 86 ILE A N 1
ATOM 654 C CA . ILE A 1 86 ? 1.954 -0.992 -21.040 1.00 68.88 86 ILE A CA 1
ATOM 655 C C . ILE A 1 86 ? 1.669 0.216 -21.915 1.00 68.88 86 ILE A C 1
ATOM 657 O O . ILE A 1 86 ? 2.501 1.116 -22.023 1.00 68.88 86 ILE A O 1
ATOM 661 N N . PHE A 1 87 ? 0.490 0.254 -22.536 1.00 70.25 87 PHE A N 1
ATOM 662 C CA . PHE A 1 87 ? 0.071 1.360 -23.409 1.00 70.25 87 PHE A CA 1
ATOM 663 C C . PHE A 1 87 ? 1.122 1.751 -24.472 1.00 70.25 87 PHE A C 1
ATOM 665 O O . PHE A 1 87 ? 1.281 2.930 -24.788 1.00 70.25 87 PHE A O 1
ATOM 672 N N . GLY A 1 88 ? 1.849 0.772 -25.023 1.00 70.44 88 GLY A N 1
ATOM 673 C CA . GLY A 1 88 ? 2.885 1.013 -26.033 1.00 70.44 88 GLY A CA 1
ATOM 674 C C . GLY A 1 88 ? 4.262 1.393 -25.478 1.00 70.44 88 GLY A C 1
ATOM 675 O O . GLY A 1 88 ? 5.142 1.763 -26.255 1.00 70.44 88 GLY A O 1
ATOM 676 N N . ALA A 1 89 ? 4.462 1.345 -24.156 1.00 69.00 89 ALA A N 1
ATOM 677 C CA . ALA A 1 89 ? 5.718 1.703 -23.505 1.00 69.00 89 ALA A CA 1
ATOM 678 C C . ALA A 1 89 ? 6.238 0.583 -22.580 1.00 69.00 89 ALA A C 1
ATOM 680 O O . ALA A 1 89 ? 5.461 -0.003 -21.820 1.00 69.00 89 ALA A O 1
ATOM 681 N N . PRO A 1 90 ? 7.556 0.300 -22.585 1.00 72.50 90 PRO A N 1
ATOM 682 C CA . PRO A 1 90 ? 8.147 -0.678 -21.679 1.00 72.50 90 PRO A CA 1
ATOM 683 C C . PRO A 1 90 ? 8.088 -0.162 -20.240 1.00 72.50 90 PRO A C 1
ATOM 685 O O . PRO A 1 90 ? 8.598 0.915 -19.926 1.00 72.50 90 PRO A O 1
ATOM 688 N N . THR A 1 91 ? 7.477 -0.945 -19.358 1.00 75.38 91 THR A N 1
ATOM 689 C CA . THR A 1 91 ? 7.235 -0.566 -17.965 1.00 75.38 91 THR A CA 1
ATOM 690 C C . THR A 1 91 ? 7.692 -1.682 -17.037 1.00 75.38 91 THR A C 1
ATOM 692 O O . THR A 1 91 ? 7.394 -2.850 -17.278 1.00 75.38 91 THR A O 1
ATOM 695 N N . SER A 1 92 ? 8.453 -1.345 -15.995 1.00 76.25 92 SER A N 1
ATOM 696 C CA . SER A 1 92 ? 8.977 -2.321 -15.036 1.00 76.25 92 SER A CA 1
ATOM 697 C C . SER A 1 92 ? 7.991 -2.539 -13.891 1.00 76.25 92 SER A C 1
ATOM 699 O O . SER A 1 92 ? 7.337 -1.599 -13.446 1.00 76.25 92 SER A O 1
ATOM 701 N N . VAL A 1 93 ? 7.873 -3.771 -13.398 1.00 75.69 93 VAL A N 1
ATOM 702 C CA . VAL A 1 93 ? 6.971 -4.105 -12.281 1.00 75.69 93 VAL A CA 1
ATOM 703 C C . VAL A 1 93 ? 7.772 -4.226 -10.988 1.00 75.69 93 VAL A C 1
ATOM 705 O O . VAL A 1 93 ? 8.864 -4.791 -10.979 1.00 75.69 93 VAL A O 1
ATOM 708 N N . TRP A 1 94 ? 7.239 -3.688 -9.893 1.00 78.31 94 TRP A N 1
ATOM 709 C CA . TRP A 1 94 ? 7.907 -3.583 -8.597 1.00 78.31 94 TRP A CA 1
ATOM 710 C C . TRP A 1 94 ? 6.972 -3.950 -7.449 1.00 78.31 94 TRP A C 1
ATOM 712 O O . TRP A 1 94 ? 5.775 -3.669 -7.471 1.00 78.31 94 TRP A O 1
ATOM 722 N N . TYR A 1 95 ? 7.542 -4.508 -6.388 1.00 75.38 95 TYR A N 1
ATOM 723 C CA . TYR A 1 95 ? 6.893 -4.603 -5.088 1.00 75.38 95 TYR A CA 1
ATOM 724 C C . TYR A 1 95 ? 7.176 -3.361 -4.266 1.00 75.38 95 TYR A C 1
ATOM 726 O O . TYR A 1 95 ? 8.309 -2.892 -4.233 1.00 75.38 95 TYR A O 1
ATOM 734 N N . THR A 1 96 ? 6.171 -2.890 -3.533 1.00 75.75 96 THR A N 1
ATOM 735 C CA . THR A 1 96 ? 6.345 -1.833 -2.533 1.00 75.75 96 THR A CA 1
ATOM 736 C C . THR A 1 96 ? 5.845 -2.292 -1.176 1.00 75.75 96 THR A C 1
ATOM 738 O O . THR A 1 96 ? 4.878 -3.053 -1.096 1.00 75.75 96 THR A O 1
ATOM 741 N N . ASN A 1 97 ? 6.476 -1.829 -0.098 1.00 72.69 97 ASN A N 1
ATOM 742 C CA . ASN A 1 97 ? 5.978 -1.949 1.275 1.00 72.69 97 ASN A CA 1
ATOM 743 C C . ASN A 1 97 ? 5.140 -0.746 1.734 1.00 72.69 97 ASN A C 1
ATOM 745 O O . ASN A 1 97 ? 4.477 -0.844 2.764 1.00 72.69 97 ASN A O 1
ATOM 749 N N . SER A 1 98 ? 5.136 0.352 0.975 1.00 76.69 98 SER A N 1
ATOM 750 C CA . SER A 1 98 ? 4.419 1.569 1.340 1.00 76.69 98 SER A CA 1
ATOM 751 C C . SER A 1 98 ? 2.914 1.356 1.251 1.00 76.69 98 SER A C 1
ATOM 753 O O . SER A 1 98 ? 2.363 1.038 0.193 1.00 76.69 98 SER A O 1
ATOM 755 N N . PHE A 1 99 ? 2.239 1.533 2.386 1.00 75.81 99 PHE A N 1
ATOM 756 C CA . PHE A 1 99 ? 0.790 1.431 2.456 1.00 75.81 99 PHE A CA 1
ATOM 757 C C . PHE A 1 99 ? 0.113 2.478 1.573 1.00 75.81 99 PHE A C 1
ATOM 759 O O . PHE A 1 99 ? -0.836 2.140 0.877 1.00 75.81 99 PHE A O 1
ATOM 766 N N . MET A 1 100 ? 0.638 3.705 1.517 1.00 74.69 100 MET A N 1
ATOM 767 C CA . MET A 1 100 ? 0.087 4.765 0.668 1.00 74.69 100 MET A CA 1
ATOM 768 C C . MET A 1 100 ? 0.142 4.395 -0.807 1.00 74.69 100 MET A C 1
ATOM 770 O O . MET A 1 100 ? -0.880 4.453 -1.491 1.00 74.69 100 MET A O 1
ATOM 774 N N . HIS A 1 101 ? 1.296 3.919 -1.277 1.00 73.38 101 HIS A N 1
ATOM 775 C CA . HIS A 1 101 ? 1.416 3.397 -2.631 1.00 73.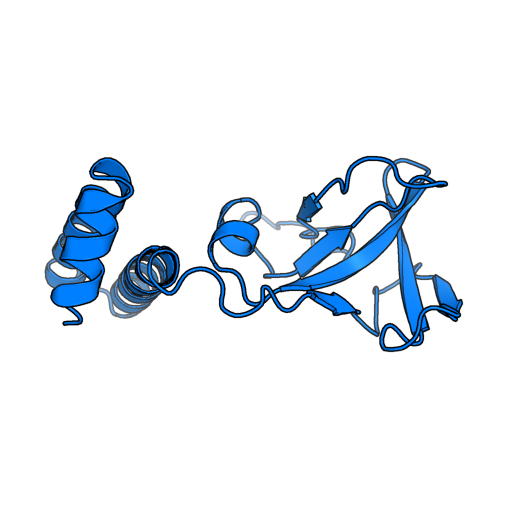38 101 HIS A CA 1
ATOM 776 C C . HIS A 1 101 ? 0.423 2.248 -2.861 1.00 73.38 101 HIS A C 1
ATOM 778 O O . HIS A 1 101 ? -0.345 2.283 -3.810 1.00 73.38 101 HIS A O 1
ATOM 784 N N . ARG A 1 102 ? 0.322 1.272 -1.955 1.00 73.56 102 ARG A N 1
ATOM 785 C CA . ARG A 1 102 ? -0.652 0.173 -2.098 1.00 73.56 102 ARG A CA 1
ATOM 786 C C . ARG A 1 102 ? -2.104 0.663 -2.125 1.00 73.56 102 ARG A C 1
ATOM 788 O O . ARG A 1 102 ? -2.884 0.147 -2.913 1.00 73.56 102 ARG A O 1
ATOM 795 N N . MET A 1 103 ? -2.456 1.656 -1.307 1.00 72.94 103 MET A N 1
ATOM 796 C CA . MET A 1 103 ? -3.804 2.221 -1.189 1.00 72.94 103 MET A CA 1
ATOM 797 C C . MET A 1 103 ? -4.250 2.986 -2.428 1.00 72.94 103 MET A C 1
ATOM 799 O O . MET A 1 103 ? -5.398 2.847 -2.846 1.00 72.94 103 MET A O 1
ATOM 803 N N . HIS A 1 104 ? -3.348 3.753 -3.045 1.00 66.31 104 HIS A N 1
ATOM 804 C CA . HIS A 1 104 ? -3.618 4.413 -4.326 1.00 66.31 104 HIS A CA 1
ATOM 805 C C . HIS A 1 104 ? -3.945 3.412 -5.447 1.00 66.31 104 HIS A C 1
ATOM 807 O O . HIS A 1 104 ? -4.515 3.785 -6.471 1.00 66.31 104 HIS A O 1
ATOM 813 N N . PHE A 1 105 ? -3.610 2.140 -5.234 1.00 58.44 105 PHE A N 1
ATOM 814 C CA . PHE A 1 105 ? -3.463 1.133 -6.261 1.00 58.44 105 PHE A CA 1
ATOM 815 C C . PHE A 1 105 ? -3.950 -0.250 -5.764 1.00 58.44 105 PHE A C 1
ATOM 817 O O . PHE A 1 105 ? -3.256 -1.236 -5.914 1.00 58.44 105 PHE A O 1
ATOM 824 N N . LEU A 1 106 ? -5.112 -0.423 -5.136 1.00 62.78 106 LEU A N 1
ATOM 825 C CA . LEU A 1 106 ? -5.421 -1.722 -4.495 1.00 62.78 106 LEU A CA 1
ATOM 826 C C . LEU A 1 106 ? -5.910 -2.862 -5.422 1.00 62.78 106 LEU A C 1
ATOM 828 O O . LEU A 1 106 ? -7.020 -2.806 -5.943 1.00 62.78 106 LEU A O 1
ATOM 832 N N . ARG A 1 107 ? -5.123 -3.959 -5.481 1.00 53.59 107 ARG A N 1
ATOM 833 C CA . ARG A 1 107 ? -5.545 -5.395 -5.454 1.00 53.59 107 ARG A CA 1
ATOM 834 C C . ARG A 1 107 ? -4.369 -6.347 -5.157 1.00 53.59 107 ARG A C 1
ATOM 836 O O . ARG A 1 107 ? -4.573 -7.352 -4.485 1.00 53.59 107 ARG A O 1
ATOM 843 N N . THR A 1 108 ? -3.151 -6.042 -5.613 1.00 62.69 108 THR A N 1
ATOM 844 C CA . THR A 1 108 ? -2.017 -7.002 -5.615 1.00 62.69 108 THR A CA 1
ATOM 845 C C . THR A 1 108 ? -0.773 -6.533 -4.857 1.00 62.69 108 THR A C 1
ATOM 847 O O . THR A 1 108 ? 0.126 -7.330 -4.601 1.00 62.69 108 THR A O 1
ATOM 850 N N . GLY A 1 109 ? -0.707 -5.255 -4.467 1.00 67.06 109 GLY A N 1
ATOM 851 C CA . GLY A 1 109 ? 0.472 -4.684 -3.807 1.00 67.06 109 GLY A CA 1
ATOM 852 C C . GLY A 1 109 ? 1.698 -4.547 -4.721 1.00 67.06 109 GLY A C 1
ATOM 853 O O . GLY A 1 109 ? 2.812 -4.379 -4.218 1.00 67.06 109 GLY A O 1
ATOM 854 N N . MET A 1 110 ? 1.488 -4.621 -6.038 1.00 70.81 110 MET A N 1
ATOM 855 C CA . MET A 1 110 ? 2.494 -4.405 -7.077 1.00 70.81 110 MET A CA 1
ATOM 856 C C . MET A 1 110 ? 2.267 -3.061 -7.769 1.00 70.81 110 MET A C 1
ATOM 858 O O . MET A 1 110 ? 1.124 -2.647 -7.976 1.00 70.81 110 MET A O 1
ATOM 862 N N . LEU A 1 111 ? 3.364 -2.398 -8.129 1.00 72.94 111 LEU A N 1
ATOM 863 C CA . LEU A 1 111 ? 3.382 -1.142 -8.867 1.00 72.94 111 LEU A CA 1
ATOM 864 C C . LEU A 1 111 ? 4.131 -1.323 -10.184 1.00 72.94 111 LEU A C 1
ATOM 866 O O . LEU A 1 111 ? 5.280 -1.757 -10.193 1.00 72.94 111 LEU A O 1
ATOM 870 N N . ALA A 1 112 ? 3.510 -0.928 -11.284 1.00 71.12 112 ALA A N 1
ATOM 871 C CA . ALA A 1 112 ? 4.179 -0.733 -12.555 1.00 71.12 112 ALA A CA 1
ATOM 872 C C . ALA A 1 112 ? 4.766 0.689 -12.604 1.00 71.12 112 ALA A C 1
ATOM 874 O O . ALA A 1 112 ? 4.080 1.669 -12.298 1.00 71.12 112 ALA A O 1
ATOM 875 N N . ILE A 1 113 ? 6.045 0.792 -12.962 1.00 68.81 113 ILE A N 1
ATOM 876 C CA . ILE A 1 113 ? 6.835 2.022 -12.969 1.00 68.81 113 ILE A CA 1
ATOM 877 C C . ILE A 1 113 ? 7.346 2.289 -14.380 1.00 68.81 113 ILE A C 1
ATOM 879 O O . ILE A 1 113 ? 8.156 1.536 -14.929 1.00 68.81 113 ILE A O 1
ATOM 883 N N . ALA A 1 114 ? 6.862 3.377 -14.981 1.00 62.72 114 ALA A N 1
ATOM 884 C CA . ALA A 1 114 ? 7.286 3.787 -16.314 1.00 62.72 114 ALA A CA 1
ATOM 885 C C . ALA A 1 114 ? 8.558 4.638 -16.223 1.00 62.72 114 ALA A C 1
ATOM 887 O O . ALA A 1 114 ? 8.565 5.693 -15.585 1.00 62.72 114 ALA A O 1
ATOM 888 N N . HIS A 1 115 ? 9.626 4.204 -16.896 1.00 58.59 115 HIS A N 1
ATOM 889 C CA . HIS A 1 115 ? 10.850 4.989 -17.042 1.00 58.59 115 HIS A CA 1
ATOM 890 C C . HIS A 1 115 ? 10.875 5.645 -18.428 1.00 58.59 115 HIS A C 1
ATOM 892 O O . HIS A 1 115 ? 11.312 5.042 -19.406 1.00 58.59 115 HIS A O 1
ATOM 898 N N . LEU A 1 116 ? 10.418 6.895 -18.526 1.00 47.56 116 LEU A N 1
ATOM 899 C CA . LEU A 1 116 ? 10.692 7.735 -19.697 1.00 47.56 116 LEU A CA 1
ATOM 900 C C . LEU A 1 116 ? 12.073 8.388 -19.505 1.00 47.56 116 LEU A C 1
ATOM 902 O O . LEU A 1 116 ? 12.383 8.856 -18.411 1.00 47.56 116 LEU A O 1
ATOM 906 N N . GLY A 1 117 ? 12.918 8.355 -20.541 1.00 51.94 117 GLY A N 1
ATOM 907 C CA . GLY A 1 117 ? 14.354 8.681 -20.491 1.00 51.94 117 GLY A CA 1
ATOM 908 C C . GLY A 1 117 ? 14.758 10.049 -19.903 1.00 51.94 117 GLY A C 1
ATOM 909 O O . GLY A 1 117 ? 13.922 10.877 -19.554 1.00 51.94 117 GLY A O 1
ATOM 910 N N . SER A 1 118 ? 16.084 10.238 -19.769 1.00 42.41 118 SER A N 1
ATOM 911 C CA . SER A 1 118 ? 16.806 11.358 -19.118 1.00 42.41 118 SER A CA 1
ATOM 912 C C . SER A 1 118 ? 15.973 12.157 -18.104 1.00 42.41 118 SER A C 1
ATOM 914 O O . SER A 1 118 ? 15.735 13.349 -18.269 1.00 42.41 118 SER A O 1
ATOM 916 N N . VAL A 1 119 ? 15.545 11.432 -17.067 1.00 48.16 119 VAL A N 1
ATOM 917 C CA . VAL A 1 119 ? 14.839 11.868 -15.852 1.00 48.16 119 VAL A CA 1
ATOM 918 C C . VAL A 1 119 ? 13.561 12.670 -16.120 1.00 48.16 119 VAL A C 1
ATOM 920 O O . VAL A 1 119 ? 13.496 13.884 -15.944 1.00 48.16 119 VAL A O 1
ATOM 923 N N . SER A 1 120 ? 12.517 11.940 -16.506 1.00 36.06 120 SER A N 1
ATOM 924 C CA . SER A 1 120 ? 11.122 12.389 -16.532 1.00 36.06 120 SER A CA 1
ATOM 925 C C . SER A 1 120 ? 10.307 11.721 -15.409 1.00 36.06 120 SER A C 1
ATOM 927 O O . SER A 1 120 ? 10.737 10.693 -14.882 1.00 36.06 120 SER A O 1
ATOM 929 N N . PRO A 1 121 ? 9.173 12.322 -14.990 1.00 36.00 121 PRO A N 1
ATOM 930 C CA . PRO A 1 121 ? 8.435 11.955 -13.780 1.00 36.00 121 PRO A CA 1
ATOM 931 C C . PRO A 1 121 ? 8.092 10.466 -13.697 1.00 36.00 121 PRO A C 1
ATOM 933 O O . PRO A 1 121 ? 7.633 9.864 -14.666 1.00 36.00 121 PRO A O 1
ATOM 936 N N . ILE A 1 122 ? 8.285 9.901 -12.502 1.00 51.12 122 ILE A N 1
ATOM 937 C CA . ILE A 1 122 ? 7.923 8.523 -12.165 1.00 51.12 122 ILE A CA 1
ATOM 938 C C . ILE A 1 122 ? 6.394 8.416 -12.191 1.00 51.12 122 ILE A C 1
ATOM 940 O O . ILE A 1 122 ? 5.710 8.893 -11.287 1.00 51.12 122 ILE A O 1
ATOM 944 N N . GLY A 1 123 ? 5.857 7.810 -13.249 1.00 53.75 123 GLY A N 1
ATOM 945 C CA . GLY A 1 123 ? 4.455 7.410 -13.308 1.00 53.75 123 GLY A CA 1
ATOM 946 C C . GLY A 1 123 ? 4.277 6.088 -12.571 1.00 53.75 123 GLY A C 1
ATOM 947 O O . GLY A 1 123 ? 4.829 5.077 -13.003 1.00 53.75 123 GLY A O 1
ATOM 948 N N . VAL A 1 124 ? 3.527 6.101 -11.466 1.00 58.03 124 VAL A N 1
ATOM 949 C CA . VAL A 1 124 ? 3.190 4.897 -10.692 1.00 58.03 124 VAL A CA 1
ATOM 950 C C . VAL A 1 124 ? 1.803 4.419 -11.113 1.00 58.03 124 VAL A C 1
ATOM 952 O O . VAL A 1 124 ? 0.844 5.192 -11.081 1.00 58.03 124 VAL A O 1
ATOM 955 N N . ARG A 1 125 ? 1.690 3.153 -11.519 1.00 62.53 125 ARG A N 1
ATOM 956 C CA . ARG A 1 125 ? 0.424 2.521 -11.908 1.00 62.53 125 ARG A CA 1
ATOM 957 C C . ARG A 1 125 ? 0.229 1.212 -11.148 1.00 62.53 125 ARG A C 1
ATOM 959 O O . ARG A 1 125 ? 1.188 0.515 -10.844 1.00 62.53 125 ARG A O 1
ATOM 966 N N . LEU A 1 126 ? -1.023 0.871 -10.857 1.00 59.31 126 LEU A N 1
ATOM 967 C CA . LEU A 1 126 ? -1.388 -0.436 -10.324 1.00 59.31 126 LEU A CA 1
ATOM 968 C C . LEU A 1 126 ? -1.356 -1.504 -11.417 1.00 59.31 126 LEU A C 1
ATOM 970 O O . LEU A 1 126 ? -2.027 -1.339 -12.435 1.00 59.31 126 LEU A O 1
ATOM 974 N N . ASP A 1 127 ? -0.703 -2.628 -11.147 1.00 59.16 127 ASP A N 1
ATOM 975 C CA . ASP A 1 127 ? -0.822 -3.819 -11.981 1.00 59.16 127 ASP A CA 1
ATOM 976 C C . ASP A 1 127 ? -1.773 -4.861 -11.350 1.00 59.16 127 ASP A C 1
ATOM 978 O O . ASP A 1 127 ? -1.402 -5.622 -10.450 1.00 59.16 127 ASP A O 1
ATOM 982 N N . VAL A 1 128 ? -3.043 -4.849 -11.779 1.00 52.84 128 VAL A N 1
ATOM 983 C CA . VAL A 1 128 ? -4.061 -5.856 -11.398 1.00 52.84 128 VAL A CA 1
ATOM 984 C C . VAL A 1 128 ? -4.243 -6.931 -12.468 1.00 52.84 128 VAL A C 1
ATOM 986 O O . VAL A 1 128 ? -4.639 -8.052 -12.161 1.00 52.84 128 VAL A O 1
ATOM 989 N N . GLU A 1 129 ? -3.998 -6.571 -13.721 1.00 43.78 129 GLU A N 1
ATOM 990 C CA . GLU A 1 129 ? -4.451 -7.293 -14.909 1.00 43.78 129 GLU A CA 1
ATOM 991 C C . GLU A 1 129 ? -3.360 -7.450 -15.977 1.00 43.78 129 GLU A C 1
ATOM 993 O O . GLU A 1 129 ? -3.555 -8.255 -16.878 1.00 43.78 129 GLU A O 1
ATOM 998 N N . GLU A 1 130 ? -2.197 -6.794 -15.879 1.00 44.75 130 GLU A N 1
ATOM 999 C CA . GLU A 1 130 ? -1.047 -7.037 -16.776 1.00 44.75 130 GLU A CA 1
ATOM 1000 C C . GLU A 1 130 ? -0.130 -8.164 -16.250 1.00 44.75 130 GLU A C 1
ATOM 1002 O O . GLU A 1 130 ? 0.754 -8.649 -16.947 1.00 44.75 130 GLU A O 1
ATOM 1007 N N . ILE A 1 131 ? -0.503 -8.708 -15.088 1.00 40.62 131 ILE A N 1
ATOM 1008 C CA . ILE A 1 131 ? -0.333 -10.100 -14.634 1.00 40.62 131 ILE A CA 1
ATOM 1009 C C . ILE A 1 131 ? -1.358 -11.084 -15.255 1.00 40.62 131 ILE A C 1
ATOM 1011 O O . ILE A 1 131 ? -1.333 -12.274 -14.945 1.00 40.62 131 ILE A O 1
ATOM 1015 N N . GLY A 1 132 ? -2.319 -10.613 -16.056 1.00 39.53 132 GLY A N 1
ATOM 1016 C CA . GLY A 1 132 ? -3.331 -11.439 -16.728 1.00 39.53 132 GLY A CA 1
ATOM 1017 C C . GLY A 1 132 ? -4.596 -11.810 -15.929 1.00 39.53 132 GLY A C 1
ATOM 1018 O O . GLY A 1 132 ? -5.193 -12.846 -16.217 1.00 39.53 132 GLY A O 1
ATOM 1019 N N . ILE A 1 133 ? -5.044 -11.035 -14.926 1.00 35.22 133 ILE A N 1
ATOM 1020 C CA . ILE A 1 133 ? -6.171 -11.438 -14.045 1.00 35.22 133 ILE A CA 1
ATOM 1021 C C . ILE A 1 133 ? -7.490 -10.699 -14.318 1.00 35.22 133 ILE A C 1
ATOM 1023 O O . ILE A 1 133 ? -7.833 -9.749 -13.613 1.00 35.22 133 ILE A O 1
ATOM 1027 N N . SER A 1 134 ? -8.306 -11.249 -15.220 1.00 40.91 134 SER A N 1
ATOM 1028 C CA . SER A 1 134 ? -9.714 -10.858 -15.387 1.00 40.91 134 SER A CA 1
ATOM 1029 C C . SER A 1 134 ? -10.521 -11.021 -14.089 1.00 40.91 134 SER A C 1
ATOM 1031 O O . SER A 1 134 ? -10.466 -12.047 -13.405 1.00 40.91 134 SER A O 1
ATOM 1033 N N . VAL A 1 135 ? -11.299 -9.999 -13.727 1.00 40.66 135 VAL A N 1
ATOM 1034 C CA . VAL A 1 135 ? -12.280 -10.083 -12.634 1.00 40.66 135 VAL A CA 1
ATOM 1035 C C . VAL A 1 135 ? -13.515 -10.842 -13.139 1.00 40.66 135 VAL A C 1
ATOM 1037 O O . VAL A 1 135 ? -14.404 -10.255 -13.752 1.00 40.66 135 VAL A O 1
ATOM 1040 N N . THR A 1 136 ? -13.601 -12.158 -12.909 1.00 39.62 136 THR A N 1
ATOM 1041 C CA . THR A 1 136 ? -14.878 -12.878 -13.065 1.00 39.62 136 THR A CA 1
ATOM 1042 C C . THR A 1 136 ? -15.822 -12.446 -11.951 1.00 39.62 136 THR A C 1
ATOM 1044 O O . THR A 1 136 ? -15.663 -12.858 -10.801 1.00 39.62 136 THR A O 1
ATOM 1047 N N . ASN A 1 137 ? -16.788 -11.598 -12.302 1.00 37.12 137 ASN A N 1
ATOM 1048 C CA . ASN A 1 137 ? -17.937 -11.297 -11.458 1.00 37.12 137 ASN A CA 1
ATOM 1049 C C . ASN A 1 137 ? -18.707 -12.603 -11.203 1.00 37.12 137 ASN A C 1
ATOM 1051 O O . ASN A 1 137 ? -19.125 -13.261 -12.157 1.00 37.12 137 ASN A O 1
ATOM 1055 N N . GLY A 1 138 ? -18.831 -12.984 -9.930 1.00 36.69 138 GLY A N 1
ATOM 1056 C CA . GLY A 1 138 ? -19.813 -13.973 -9.480 1.00 36.69 138 GLY A CA 1
ATOM 1057 C C . GLY A 1 138 ? -21.219 -13.394 -9.477 1.00 36.69 138 GLY A C 1
ATOM 1058 O O . GLY A 1 138 ? -21.340 -12.160 -9.300 1.00 36.69 138 GLY A O 1
#

Foldseek 3Di:
DPVVLLVLLCVVPVVLSVLLVVLVVVLVVDPDVVSNVVSVVLSVLSSCVSVPCPDFDWAFDPDLAPQWDWDADPDPPRGIFTWHQDPNATWTKTATPRSVLCVVADDPRMWTWGDDPPDDDTDTYHDPDSNPDDPDDD

Radius of gyration: 18.15 Å; chains: 1; bounding box: 44×31×47 Å

Organism: NCBI:txid1750698

Secondary structure (DSSP, 8-state):
--HHHHHHHHHH-HHHHHHHHHHHHHHHH---HHHHHHHHHHHHHHHTTTT--S---EEE-S---TTPEEEE--STTT-EEEEEEETTEEEEEEEE--HHHHHHT-SSSEEEEE--TTT---EEEE-SSTT-------

Sequence (138 aa):
MDQDKLIELGLLSPEIANMVKELKRLEELTVNDNVKSWLKLMADGWLTIVDNEVDPRMTPYANGGEGATIHSSDIEGVGSLATIEIFGAPTSVWYTNSFMHRMHFLRTGMLAIAHLGSVSPIGVRLDVEEIGISVTNG